Protein AF-A0A428TKP3-F1 (afdb_monomer_lite)

InterPro domains:
  IPR036236 Zinc finger C2H2 superfamily [SSF57667] (118-142)

Organism: NCBI:txid2604345

pLDDT: mean 74.5, std 14.57, range [43.28, 92.88]

Secondary structure (DSSP, 8-state):
-------EEEEE-TTS-EEEEESSPPPPPTTT---HHHHS--------------------------GGG--HHHHHHHHHHHHHHHHHHHHHHHHHHHHHTS-GGGHHHHH-PPPGGG--TTB-TTT--B-SSHHHHHHHHTTTS-STT--HHHHHHHHHHHHHHHHTT----------

Radius of gyration: 33.85 Å; chains: 1; bounding box: 66×61×124 Å

Foldseek 3Di:
DDPPPADWDWDQDPVRDIDTDGPDDDDPDPVRDDPPVVVVPPDPDDDDDDDDDDDPPPPPCVDPDPPVPDDVVRVVVVVVVVVLVVVLVVQVVLVLVLVVLADCLVVVQSPDDDDSVPDDGQARSQPRDHDPDVVLSSVQCPVDDDDPRHDPRSVVSVVVVVVVVVVVVCDPDDDDDDD

Sequence (179 aa):
MVSSELPYITITTPDGQQEPVVIFGMPAAEDELAPLWQLLEEDEPVSAPSLAPEHAAQVDSSSSFDIDNATMDKIWARIDSQHEAMVTEARQAKEDSAYSALSDTVSDFKTLRVASQGFVPFRCRMCGKEYPQLAQLCRHLGNKGKQANHCRVYFDLLKERENVDSEQIVEPAQKKQKI

Structure (mmCIF, N/CA/C/O backbone):
data_AF-A0A428TKP3-F1
#
_entry.id   AF-A0A428TKP3-F1
#
loop_
_atom_site.group_PDB
_atom_site.id
_atom_site.type_symbol
_atom_site.label_atom_id
_atom_site.label_alt_id
_atom_site.label_comp_id
_atom_site.label_asym_id
_atom_site.label_entity_id
_atom_site.label_seq_id
_atom_site.pdbx_PDB_ins_code
_atom_site.Cartn_x
_atom_site.Cartn_y
_atom_site.Cartn_z
_atom_site.occupancy
_atom_site.B_iso_or_equiv
_atom_site.auth_seq_id
_atom_site.auth_comp_id
_atom_site.auth_asym_id
_atom_site.auth_atom_id
_atom_site.pdbx_PDB_model_num
ATOM 1 N N . MET A 1 1 ? 13.078 7.140 -55.821 1.00 43.28 1 MET A N 1
ATOM 2 C CA . MET A 1 1 ? 13.649 8.324 -55.152 1.00 43.28 1 MET A CA 1
ATOM 3 C C . MET A 1 1 ? 12.490 9.010 -54.457 1.00 43.28 1 MET A C 1
ATOM 5 O O . MET A 1 1 ? 11.633 9.548 -55.142 1.00 43.28 1 MET A O 1
ATOM 9 N N . VAL A 1 2 ? 12.358 8.821 -53.144 1.00 47.56 2 VAL A N 1
ATOM 10 C CA . VAL A 1 2 ? 11.264 9.405 -52.356 1.00 47.56 2 VAL A CA 1
ATOM 11 C C . VAL A 1 2 ? 11.762 10.769 -51.895 1.00 47.56 2 VAL A C 1
ATOM 13 O O . VAL A 1 2 ? 12.716 10.834 -51.128 1.00 47.56 2 VAL A O 1
ATOM 16 N N . SER A 1 3 ? 11.198 11.845 -52.438 1.00 51.28 3 SER A N 1
ATOM 17 C CA . SER A 1 3 ?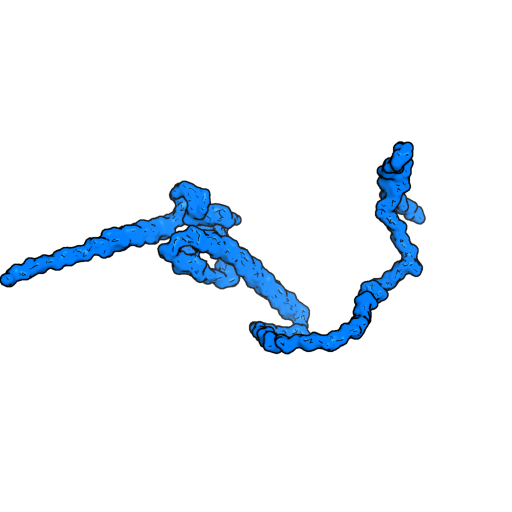 11.497 13.203 -51.985 1.00 51.28 3 SER A CA 1
ATOM 18 C C . SER A 1 3 ? 10.855 13.397 -50.614 1.00 51.28 3 SER A C 1
ATOM 20 O O . SER A 1 3 ? 9.637 13.507 -50.511 1.00 51.28 3 SER A O 1
ATOM 22 N N . SER A 1 4 ? 11.661 13.365 -49.558 1.00 61.09 4 SER A N 1
ATOM 23 C CA . SER A 1 4 ? 11.211 13.628 -48.192 1.00 61.09 4 SER A CA 1
ATOM 24 C C . SER A 1 4 ? 11.024 15.135 -48.016 1.00 61.09 4 SER A C 1
ATOM 26 O O . SER A 1 4 ? 11.994 15.856 -47.796 1.00 61.09 4 SER A O 1
ATOM 28 N N . GLU A 1 5 ? 9.797 15.632 -48.154 1.00 71.31 5 GLU A N 1
ATOM 29 C CA . GLU A 1 5 ? 9.481 17.026 -47.828 1.00 71.31 5 GLU A CA 1
ATOM 30 C C . GLU A 1 5 ? 9.606 17.217 -46.308 1.00 71.31 5 GLU A C 1
ATOM 32 O O . GLU A 1 5 ? 8.812 16.687 -45.529 1.00 71.31 5 GLU A O 1
ATOM 37 N N . LEU A 1 6 ? 10.662 17.912 -45.875 1.00 73.44 6 LEU A N 1
ATOM 38 C CA . LEU A 1 6 ? 10.912 18.185 -44.461 1.00 73.44 6 LEU A CA 1
ATOM 39 C C . LEU A 1 6 ? 9.872 19.182 -43.927 1.00 73.44 6 LEU A C 1
ATOM 41 O O . LEU A 1 6 ? 9.584 20.182 -44.591 1.00 73.44 6 LEU A O 1
ATOM 45 N N . PRO A 1 7 ? 9.327 18.960 -42.719 1.00 78.62 7 PRO A N 1
ATOM 46 C CA . PRO A 1 7 ? 8.394 19.900 -42.125 1.00 78.62 7 PRO A CA 1
ATOM 47 C C . PRO A 1 7 ? 9.116 21.211 -41.785 1.00 78.62 7 PRO A C 1
ATOM 49 O O . PRO A 1 7 ? 10.144 21.221 -41.101 1.00 78.62 7 PRO A O 1
ATOM 52 N N . TYR A 1 8 ? 8.552 22.323 -42.249 1.00 83.81 8 TYR A N 1
ATOM 53 C CA . TYR A 1 8 ? 9.005 23.674 -41.936 1.00 83.81 8 TYR A CA 1
ATOM 54 C C . TYR A 1 8 ? 7.938 24.417 -41.130 1.00 83.81 8 TYR A C 1
ATOM 56 O O . TYR A 1 8 ? 6.751 24.090 -41.182 1.00 83.81 8 TYR A O 1
ATOM 64 N N . ILE A 1 9 ? 8.365 25.437 -40.393 1.00 88.69 9 ILE A N 1
ATOM 65 C CA . ILE A 1 9 ? 7.476 26.447 -39.814 1.00 88.69 9 ILE A CA 1
ATOM 66 C C . ILE A 1 9 ? 7.797 27.802 -40.411 1.00 88.69 9 ILE A C 1
ATOM 68 O O . ILE A 1 9 ? 8.907 28.036 -40.870 1.00 88.69 9 ILE A O 1
ATOM 72 N N . THR A 1 10 ? 6.838 28.712 -40.381 1.00 90.06 10 THR A N 1
ATOM 73 C CA . THR A 1 10 ? 7.052 30.083 -40.836 1.00 90.06 10 THR A CA 1
ATOM 74 C C . THR A 1 10 ? 7.250 30.982 -39.628 1.00 90.06 10 THR A C 1
ATOM 76 O O . THR A 1 10 ? 6.425 30.970 -38.713 1.00 90.06 10 THR A O 1
ATOM 79 N N . ILE A 1 11 ? 8.325 31.765 -39.622 1.00 91.44 11 ILE A N 1
ATOM 80 C CA . ILE A 1 11 ? 8.577 32.780 -38.598 1.00 91.44 11 ILE A CA 1
ATOM 81 C C . ILE A 1 11 ? 8.402 34.174 -39.198 1.00 91.44 11 ILE A C 1
ATOM 83 O O . ILE A 1 11 ? 8.667 34.390 -40.379 1.00 91.44 11 ILE A O 1
ATOM 87 N N . THR A 1 12 ? 7.940 35.124 -38.388 1.00 92.88 12 THR A N 1
ATOM 88 C CA . THR A 1 12 ? 7.821 36.526 -38.804 1.00 92.88 12 THR A CA 1
ATOM 89 C C . THR A 1 12 ? 9.074 37.280 -38.375 1.00 92.88 12 THR A C 1
ATOM 91 O O . THR A 1 12 ? 9.387 37.333 -37.185 1.00 92.88 12 THR A O 1
ATOM 94 N N . THR A 1 13 ? 9.786 37.859 -39.337 1.00 89.19 13 THR A N 1
ATOM 95 C CA . THR A 1 13 ? 10.952 38.714 -39.103 1.00 89.19 13 THR A CA 1
ATOM 96 C C . THR A 1 13 ? 10.526 40.054 -38.486 1.00 89.19 13 THR A C 1
ATOM 98 O O . THR A 1 13 ? 9.356 40.440 -38.581 1.00 89.19 13 THR A O 1
ATOM 101 N N . PRO A 1 14 ? 11.439 40.799 -37.838 1.00 89.19 14 PRO A N 1
ATOM 102 C CA . PRO A 1 14 ? 11.132 42.119 -37.274 1.00 89.19 14 PRO A CA 1
ATOM 103 C C . PRO A 1 14 ? 10.629 43.142 -38.308 1.00 89.19 14 PRO A C 1
ATOM 105 O O . PRO A 1 14 ? 9.925 44.076 -37.933 1.00 89.19 14 PRO A O 1
ATOM 108 N N . ASP A 1 15 ? 10.913 42.936 -39.597 1.00 91.44 15 ASP A N 1
ATOM 109 C CA . ASP A 1 15 ? 10.389 43.741 -40.709 1.00 91.44 15 ASP A CA 1
ATOM 110 C C . ASP A 1 15 ? 8.960 43.339 -41.135 1.00 91.44 15 ASP A C 1
ATOM 112 O O . ASP A 1 15 ? 8.401 43.884 -42.087 1.00 91.44 15 ASP A O 1
ATOM 116 N N . GLY A 1 16 ? 8.348 42.374 -40.438 1.00 88.81 16 GLY A N 1
ATOM 117 C CA . GLY A 1 16 ? 6.996 41.880 -40.698 1.00 88.81 16 GLY A CA 1
ATOM 118 C C . GLY A 1 16 ? 6.895 40.890 -41.862 1.00 88.81 16 GLY A C 1
ATOM 119 O O . GLY A 1 16 ? 5.782 40.519 -42.240 1.00 88.81 16 GLY A O 1
ATOM 120 N N . GLN A 1 17 ? 8.020 40.452 -42.434 1.00 92.19 17 GLN A N 1
ATOM 121 C CA . GLN A 1 17 ? 8.038 39.447 -43.497 1.00 92.19 17 GLN A CA 1
ATOM 122 C C . GLN A 1 17 ? 8.002 38.032 -42.919 1.00 92.19 17 GLN A C 1
ATOM 124 O O . GLN A 1 17 ? 8.530 37.767 -41.844 1.00 92.19 17 GLN A O 1
ATOM 129 N N . GLN A 1 18 ? 7.348 37.117 -43.628 1.00 89.31 18 GLN A N 1
ATOM 130 C CA . GLN A 1 18 ? 7.245 35.718 -43.227 1.00 89.31 18 GLN A CA 1
ATOM 131 C C . GLN A 1 18 ? 8.294 34.880 -43.960 1.00 89.31 18 GLN A C 1
ATOM 133 O O . GLN A 1 18 ? 8.278 34.825 -45.188 1.00 89.31 18 GLN A O 1
ATOM 138 N N . GLU A 1 19 ? 9.163 34.203 -43.210 1.00 90.25 19 GLU A N 1
ATOM 139 C CA . GLU A 1 19 ? 10.225 33.349 -43.747 1.00 90.25 19 GLU A CA 1
ATOM 140 C C . GLU A 1 19 ? 10.073 31.897 -43.257 1.00 90.25 19 GLU A C 1
ATOM 142 O O . GLU A 1 19 ? 9.854 31.669 -42.061 1.00 90.25 19 GLU A O 1
ATOM 147 N N . PRO A 1 20 ? 10.153 30.893 -44.153 1.00 86.38 20 PRO A N 1
ATOM 148 C CA . PRO A 1 20 ? 10.107 29.487 -43.772 1.00 86.38 20 PRO A CA 1
ATOM 149 C C . PRO A 1 20 ? 11.444 29.033 -43.169 1.00 86.38 20 PRO A C 1
ATOM 151 O O . PRO A 1 20 ? 12.507 29.232 -43.750 1.00 86.38 20 PRO A O 1
ATOM 154 N N . VAL A 1 21 ? 11.378 28.364 -42.021 1.00 85.19 21 VAL A N 1
ATOM 155 C CA . VAL A 1 21 ? 12.511 27.786 -41.296 1.00 85.19 21 VAL A CA 1
ATOM 156 C C . VAL A 1 21 ? 12.260 26.299 -41.078 1.00 85.19 21 VAL A C 1
ATOM 158 O O . VAL A 1 21 ? 11.222 25.885 -40.557 1.00 85.19 21 VAL A O 1
ATOM 161 N N . VAL A 1 22 ? 13.227 25.480 -41.481 1.00 80.94 22 VAL A N 1
ATOM 162 C CA . VAL A 1 22 ? 13.196 24.029 -41.278 1.00 80.94 22 VAL A CA 1
ATOM 163 C C . VAL A 1 22 ? 13.622 23.733 -39.838 1.00 80.94 22 VAL A C 1
ATOM 165 O O . VAL A 1 22 ? 14.690 24.161 -39.413 1.00 80.94 22 VAL A O 1
ATOM 168 N N . ILE A 1 23 ? 12.782 23.029 -39.071 1.00 75.31 23 ILE A N 1
ATOM 169 C CA . ILE A 1 23 ? 13.0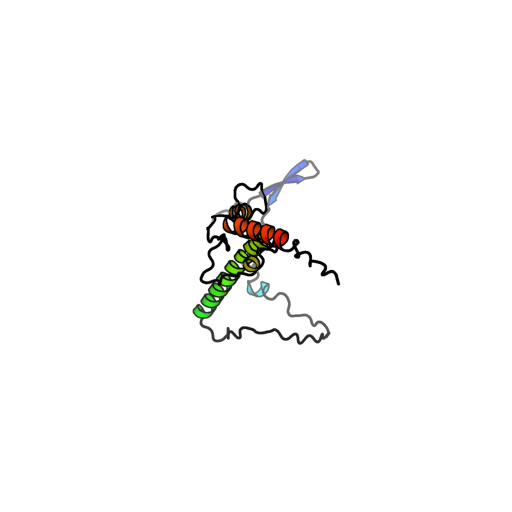41 22.761 -37.638 1.00 75.31 23 ILE A CA 1
ATOM 170 C C . ILE A 1 23 ? 14.039 21.617 -37.456 1.00 75.31 23 ILE A C 1
ATOM 172 O O . ILE A 1 23 ? 14.812 21.596 -36.501 1.00 75.31 23 ILE A O 1
ATOM 176 N N . PHE A 1 24 ? 14.012 20.653 -38.371 1.00 71.12 24 PHE A N 1
ATOM 177 C CA . PHE A 1 24 ? 14.886 19.494 -38.329 1.00 71.12 24 PHE A CA 1
ATOM 178 C C . PHE A 1 24 ? 16.010 19.707 -39.334 1.00 71.12 24 PHE A C 1
ATOM 180 O O . PHE A 1 24 ? 15.754 19.814 -40.534 1.00 71.12 24 PHE A O 1
ATOM 187 N N . GLY A 1 25 ? 17.250 19.782 -38.843 1.00 67.12 25 GLY A N 1
ATOM 188 C CA . GLY A 1 25 ? 18.418 19.707 -39.716 1.00 67.12 25 GLY A CA 1
ATOM 189 C C . GLY A 1 25 ? 18.302 18.472 -40.608 1.00 67.12 25 GLY A C 1
ATOM 190 O O . GLY A 1 25 ? 17.748 17.453 -40.184 1.00 67.12 25 GLY A O 1
ATOM 191 N N . MET A 1 26 ? 18.768 18.573 -41.855 1.00 66.94 26 MET A N 1
ATOM 192 C CA . MET A 1 26 ? 18.849 17.398 -42.719 1.00 66.94 26 MET A CA 1
ATOM 193 C C . MET A 1 26 ? 19.549 16.264 -41.957 1.00 66.94 26 MET A C 1
ATOM 195 O O . MET A 1 26 ? 20.502 16.549 -41.225 1.00 66.94 26 MET A O 1
ATOM 199 N N . PRO A 1 27 ? 19.100 15.001 -42.096 1.00 67.00 27 PRO A N 1
ATOM 200 C CA . PRO A 1 27 ? 19.906 13.894 -41.611 1.00 67.00 27 PRO A CA 1
ATOM 201 C C . PRO A 1 27 ? 21.290 14.047 -42.244 1.00 67.00 27 PRO A C 1
ATOM 203 O O . PRO A 1 27 ? 21.381 14.226 -43.463 1.00 67.00 27 PRO A O 1
ATOM 206 N N . ALA A 1 28 ? 22.326 14.072 -41.404 1.00 68.44 28 ALA A N 1
ATOM 207 C CA . ALA A 1 28 ? 23.704 14.150 -41.864 1.00 68.44 28 ALA A CA 1
ATOM 208 C C . ALA A 1 28 ? 23.924 13.058 -42.916 1.00 68.44 28 ALA A C 1
ATOM 210 O O . ALA A 1 28 ? 23.349 11.965 -42.806 1.00 68.44 28 ALA A O 1
ATOM 211 N N . ALA A 1 29 ? 24.684 13.371 -43.964 1.00 74.81 29 ALA A N 1
ATOM 212 C CA . ALA A 1 29 ? 24.983 12.370 -44.978 1.00 74.81 29 ALA A CA 1
ATOM 213 C C . ALA A 1 29 ? 25.684 11.166 -44.315 1.00 74.81 29 ALA A C 1
ATOM 215 O O . ALA A 1 29 ? 26.297 11.311 -43.258 1.00 74.81 29 ALA A O 1
ATOM 216 N N . GLU A 1 30 ? 25.564 9.956 -44.871 1.00 69.56 30 GLU A N 1
ATOM 217 C CA . GLU A 1 30 ? 26.111 8.750 -44.217 1.00 69.56 30 GLU A CA 1
ATOM 218 C C . GLU A 1 30 ? 27.628 8.842 -43.966 1.00 69.56 30 GLU A C 1
ATOM 220 O O . GLU A 1 30 ? 28.135 8.226 -43.033 1.00 69.56 30 GLU A O 1
ATOM 225 N N . ASP A 1 31 ? 28.341 9.643 -44.759 1.00 76.75 31 ASP A N 1
ATOM 226 C CA . ASP A 1 31 ? 29.761 9.973 -44.619 1.00 76.75 31 ASP A CA 1
ATOM 227 C C . ASP A 1 31 ? 30.068 11.044 -43.554 1.00 76.75 31 ASP A C 1
ATOM 229 O O . ASP A 1 31 ? 31.217 11.186 -43.140 1.00 76.75 31 ASP A O 1
ATOM 233 N N . GLU A 1 32 ? 29.051 11.757 -43.072 1.00 75.38 32 GLU A N 1
ATOM 234 C CA . GLU A 1 32 ? 29.123 12.727 -41.972 1.00 75.38 32 GLU A CA 1
ATOM 235 C C . GLU A 1 32 ? 28.673 12.128 -40.627 1.00 75.38 32 GLU A C 1
ATOM 237 O O . GLU A 1 32 ? 28.837 12.753 -39.575 1.00 75.38 32 GLU A O 1
ATOM 242 N N . LEU A 1 33 ? 28.104 10.916 -40.631 1.00 77.94 33 LEU A N 1
ATOM 243 C CA . LEU A 1 33 ? 27.713 10.220 -39.411 1.00 77.94 33 LEU A CA 1
ATOM 244 C C . LEU A 1 33 ? 28.958 9.721 -38.676 1.00 77.94 33 LEU A C 1
ATOM 246 O O . LEU A 1 33 ? 29.625 8.777 -39.104 1.00 77.94 33 LEU A O 1
ATOM 250 N N . ALA A 1 34 ? 29.242 10.318 -37.518 1.00 78.00 34 ALA A N 1
ATOM 251 C CA . ALA A 1 34 ? 30.201 9.742 -36.590 1.00 78.00 34 ALA A CA 1
ATOM 252 C C . ALA A 1 34 ? 29.706 8.344 -36.171 1.00 78.00 34 ALA A C 1
ATOM 254 O O . ALA A 1 34 ? 28.537 8.182 -35.795 1.00 78.00 34 ALA A O 1
ATOM 255 N N . PRO A 1 35 ? 30.556 7.310 -36.235 1.00 74.88 35 PRO A N 1
ATOM 256 C CA . PRO A 1 35 ? 30.163 5.991 -35.791 1.00 74.88 35 PRO A CA 1
ATOM 257 C C . PRO A 1 35 ? 29.904 6.000 -34.279 1.00 74.88 35 PRO A C 1
ATOM 259 O O . PRO A 1 35 ? 30.584 6.681 -33.517 1.00 74.88 35 PRO A O 1
ATOM 262 N N . LEU A 1 36 ? 28.924 5.205 -33.840 1.00 71.19 36 LEU A N 1
ATOM 263 C CA . LEU A 1 36 ? 28.443 5.159 -32.450 1.00 71.19 36 LEU A CA 1
ATOM 264 C C . LEU A 1 36 ? 29.558 4.996 -31.406 1.00 71.19 36 LEU A C 1
ATOM 266 O O . LEU A 1 36 ? 29.457 5.553 -30.320 1.00 71.19 36 LEU A O 1
ATOM 270 N N . TRP A 1 37 ? 30.619 4.256 -31.737 1.00 73.19 37 TRP A N 1
ATOM 271 C CA . TRP A 1 37 ? 31.760 4.051 -30.844 1.00 73.19 37 TRP A CA 1
ATOM 272 C C . TRP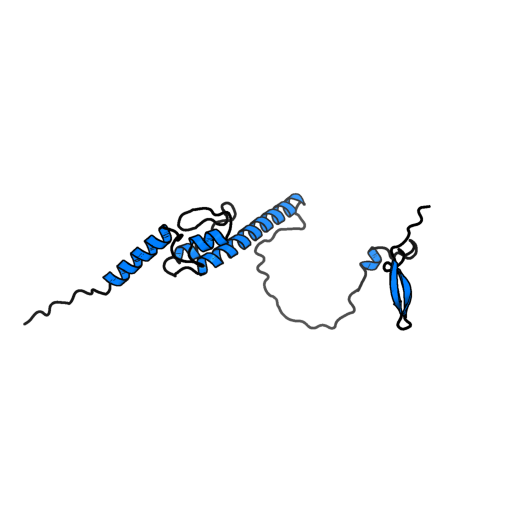 A 1 37 ? 32.562 5.335 -30.596 1.00 73.19 37 TRP A C 1
ATOM 274 O O . TRP A 1 37 ? 33.051 5.524 -29.493 1.00 73.19 37 TRP A O 1
ATOM 284 N N . GLN A 1 38 ? 32.612 6.258 -31.555 1.00 74.00 38 GLN A N 1
ATOM 285 C CA . GLN A 1 38 ? 33.317 7.534 -31.415 1.00 74.00 38 GLN A CA 1
ATOM 286 C C . GLN A 1 38 ? 32.543 8.538 -30.538 1.00 74.00 38 GLN A C 1
ATOM 288 O O . GLN A 1 38 ? 33.136 9.427 -29.941 1.00 74.00 38 GLN A O 1
ATOM 293 N N . LEU A 1 39 ? 31.223 8.359 -30.415 1.00 67.81 39 LEU A N 1
ATOM 294 C CA . LEU A 1 39 ? 30.348 9.068 -29.467 1.00 67.81 39 LEU A CA 1
ATOM 295 C C . LEU A 1 39 ? 30.449 8.511 -28.034 1.00 67.81 39 LEU A C 1
ATOM 297 O O . LEU A 1 39 ? 30.027 9.157 -27.085 1.00 67.81 39 LEU A O 1
ATOM 301 N N . LEU A 1 40 ? 30.974 7.294 -27.880 1.00 69.25 40 LEU A N 1
ATOM 302 C CA . LEU A 1 40 ? 31.182 6.627 -26.591 1.00 69.25 40 LEU A CA 1
ATOM 303 C C . LEU A 1 40 ? 32.604 6.843 -26.045 1.00 69.25 40 LEU A C 1
ATOM 305 O O . LEU A 1 40 ? 32.878 6.465 -24.909 1.00 69.25 40 LEU A O 1
ATOM 309 N N . GLU A 1 41 ? 33.487 7.448 -26.840 1.00 67.19 41 GLU A N 1
ATOM 310 C CA . GLU A 1 41 ? 34.872 7.789 -26.486 1.00 67.19 41 GLU A CA 1
ATOM 311 C C . GLU A 1 41 ? 35.011 9.230 -25.949 1.00 67.19 41 GLU A C 1
ATOM 313 O O . GLU A 1 41 ? 36.109 9.787 -25.931 1.00 67.19 41 GLU A O 1
ATOM 318 N N . GLU A 1 42 ? 33.918 9.853 -25.492 1.00 58.06 42 GLU A N 1
ATOM 319 C CA . GLU A 1 42 ? 33.994 11.138 -24.789 1.00 58.06 42 GLU A CA 1
ATOM 320 C C . GLU A 1 42 ? 34.639 10.954 -23.397 1.00 58.06 42 GLU A C 1
ATOM 322 O O . GLU A 1 42 ? 34.054 10.381 -22.478 1.00 58.06 42 GLU A O 1
ATOM 327 N N . ASP A 1 43 ? 35.868 11.476 -23.304 1.00 52.03 43 ASP A N 1
ATOM 328 C CA . ASP A 1 43 ? 36.761 11.651 -22.150 1.00 52.03 43 ASP A CA 1
ATOM 329 C C . ASP A 1 43 ? 37.475 10.401 -21.590 1.00 52.03 43 ASP A C 1
ATOM 331 O O . ASP A 1 43 ? 37.127 9.821 -20.559 1.00 52.03 43 ASP A O 1
ATOM 335 N N . GLU A 1 44 ? 38.632 10.101 -22.194 1.00 60.03 44 GLU A N 1
ATOM 336 C CA . GLU A 1 44 ? 39.807 9.674 -21.423 1.00 60.03 44 GLU A CA 1
ATOM 337 C C . GLU A 1 44 ? 40.019 10.656 -20.249 1.00 60.03 44 GLU A C 1
ATOM 339 O O . GLU A 1 44 ? 40.092 11.869 -20.471 1.00 60.03 44 GLU A O 1
ATOM 344 N N . PRO A 1 45 ? 40.141 10.189 -18.995 1.00 48.53 45 PRO A N 1
ATOM 345 C CA . PRO A 1 45 ? 40.217 11.073 -17.843 1.00 48.53 45 PRO A CA 1
ATOM 346 C C . PRO A 1 45 ? 41.506 11.901 -17.888 1.00 48.53 45 PRO A C 1
ATOM 348 O O . PRO A 1 45 ? 42.602 11.407 -17.606 1.00 48.53 45 PRO A O 1
ATOM 351 N N . VAL A 1 46 ? 41.377 13.199 -18.177 1.00 52.75 46 VAL A N 1
ATOM 352 C CA . VAL A 1 46 ? 42.443 14.162 -17.905 1.00 52.75 46 VAL A CA 1
ATOM 353 C C . VAL A 1 46 ? 42.741 14.105 -16.409 1.00 52.75 46 VAL A C 1
ATOM 355 O O . VAL A 1 46 ? 41.901 14.407 -15.564 1.00 52.75 46 VAL A O 1
ATOM 358 N N . SER A 1 47 ? 43.964 13.673 -16.113 1.00 54.28 47 SER A N 1
ATOM 359 C CA . SER A 1 47 ? 44.594 13.599 -14.796 1.00 54.28 47 SER A CA 1
ATOM 360 C C . SER A 1 47 ? 44.151 14.723 -13.848 1.00 54.28 47 SER A C 1
ATOM 362 O O . SER A 1 47 ? 44.631 15.853 -13.939 1.00 54.28 47 SER A O 1
ATOM 364 N N . ALA A 1 48 ? 43.281 14.396 -12.891 1.00 47.28 48 ALA A N 1
ATOM 365 C CA . ALA A 1 48 ? 43.039 15.228 -11.718 1.00 47.28 48 ALA A CA 1
ATOM 366 C C . ALA A 1 48 ? 44.093 14.904 -10.638 1.00 47.28 48 ALA A C 1
ATOM 368 O O . ALA A 1 48 ? 44.372 13.727 -10.388 1.00 47.28 48 ALA A O 1
ATOM 369 N N . PRO A 1 49 ? 44.707 15.910 -9.989 1.00 47.19 49 PRO A N 1
ATOM 370 C CA . PRO A 1 49 ? 45.682 15.673 -8.937 1.00 47.19 49 PRO A CA 1
ATOM 371 C C . PRO A 1 49 ? 45.015 15.082 -7.690 1.00 47.19 49 PRO A C 1
ATOM 373 O O . PRO A 1 49 ? 43.975 15.547 -7.229 1.00 47.19 49 PRO A O 1
ATOM 376 N N . SER A 1 50 ? 45.689 14.061 -7.160 1.00 51.16 50 SER A N 1
ATOM 377 C CA . SER A 1 50 ? 45.458 13.366 -5.895 1.00 51.16 50 SER A CA 1
ATOM 378 C C . SER A 1 50 ? 44.894 14.260 -4.788 1.00 51.16 50 SER A C 1
ATOM 380 O O . SER A 1 50 ? 45.592 15.119 -4.247 1.00 51.16 50 SER A O 1
ATOM 382 N N . LEU A 1 51 ? 43.652 13.984 -4.398 1.00 46.50 51 LEU A N 1
ATOM 383 C CA . LEU A 1 51 ? 43.150 14.259 -3.060 1.00 46.50 51 LEU A CA 1
ATOM 384 C C . LEU A 1 51 ? 42.428 13.005 -2.580 1.00 46.50 51 LEU A C 1
ATOM 386 O O . LEU A 1 51 ? 41.337 12.672 -3.038 1.00 46.50 51 LEU A O 1
ATOM 390 N N . ALA A 1 52 ? 43.083 12.300 -1.661 1.00 50.12 52 ALA A N 1
ATOM 391 C CA . ALA A 1 52 ? 42.439 11.306 -0.824 1.00 50.12 52 ALA A CA 1
ATOM 392 C C . ALA A 1 52 ? 41.239 11.939 -0.102 1.00 50.12 52 ALA A C 1
ATOM 394 O O . ALA A 1 52 ? 41.317 13.083 0.356 1.00 50.12 52 ALA A O 1
ATOM 395 N N . PRO A 1 53 ? 40.169 11.162 0.081 1.00 45.72 53 PRO A N 1
ATOM 396 C CA . PRO A 1 53 ? 39.662 11.047 1.432 1.00 45.72 53 PRO A CA 1
ATOM 397 C C . PRO A 1 53 ? 39.454 9.588 1.822 1.00 45.72 53 PRO A C 1
ATOM 399 O O . PRO A 1 53 ? 38.826 8.782 1.136 1.00 45.72 53 PRO A O 1
ATOM 402 N N . GLU A 1 54 ? 40.006 9.293 2.986 1.00 51.56 54 GLU A N 1
ATOM 403 C CA . GLU A 1 54 ? 39.757 8.134 3.816 1.00 51.56 54 GLU A CA 1
ATOM 404 C C . GLU A 1 54 ? 38.256 8.002 4.105 1.00 51.56 54 GLU A C 1
ATOM 406 O O . GLU A 1 54 ? 37.745 8.562 5.065 1.00 51.56 54 GLU A O 1
ATOM 411 N N . HIS A 1 55 ? 37.533 7.229 3.303 1.00 47.75 55 HIS A N 1
ATOM 412 C CA . HIS A 1 55 ? 36.260 6.661 3.731 1.00 47.75 55 HIS A CA 1
ATOM 413 C C . HIS A 1 55 ? 36.208 5.199 3.313 1.00 47.75 55 HIS A C 1
ATOM 415 O O . HIS A 1 55 ? 35.497 4.800 2.395 1.00 47.75 55 HIS A O 1
ATOM 421 N N . ALA A 1 56 ? 36.941 4.381 4.072 1.00 45.31 56 ALA A N 1
ATOM 422 C CA . ALA A 1 56 ? 36.554 3.003 4.336 1.00 45.31 56 ALA A CA 1
ATOM 423 C C . ALA A 1 56 ? 35.221 3.011 5.109 1.00 45.31 56 ALA A C 1
ATOM 425 O O . ALA A 1 56 ? 35.157 2.715 6.299 1.00 45.31 56 ALA A O 1
ATOM 426 N N . ALA A 1 57 ? 34.147 3.416 4.434 1.00 43.28 57 ALA A N 1
ATOM 427 C CA . ALA A 1 57 ? 32.805 3.071 4.837 1.00 43.28 57 ALA A CA 1
ATOM 428 C C . ALA A 1 57 ? 32.613 1.628 4.384 1.00 43.28 57 ALA A C 1
ATOM 430 O O . ALA A 1 57 ? 32.537 1.335 3.192 1.00 43.28 57 ALA A O 1
ATOM 431 N N . GLN A 1 58 ? 32.627 0.728 5.362 1.00 48.38 58 GLN A N 1
ATOM 432 C CA . GLN A 1 58 ? 32.139 -0.630 5.217 1.00 48.38 58 GLN A CA 1
ATOM 433 C C . GLN A 1 58 ? 30.769 -0.560 4.542 1.00 48.38 58 GLN A C 1
ATOM 435 O O . GLN A 1 58 ? 29.781 -0.135 5.137 1.00 48.38 58 GLN A O 1
ATOM 440 N N . VAL A 1 59 ? 30.735 -0.918 3.262 1.00 46.25 59 VAL A N 1
ATOM 441 C CA . VAL A 1 59 ? 29.491 -1.212 2.571 1.00 46.25 59 VAL A CA 1
ATOM 442 C C . VAL A 1 59 ? 29.054 -2.543 3.157 1.00 46.25 59 VAL A C 1
ATOM 444 O O . VAL A 1 59 ? 29.632 -3.581 2.824 1.00 46.25 59 VAL A O 1
ATOM 447 N N . ASP A 1 60 ? 28.105 -2.496 4.094 1.00 45.03 60 ASP A N 1
ATOM 448 C CA . ASP A 1 60 ? 27.406 -3.661 4.630 1.00 45.03 60 ASP A CA 1
ATOM 449 C C . ASP A 1 60 ? 26.787 -4.439 3.462 1.00 45.03 60 ASP A C 1
ATOM 451 O O . ASP A 1 60 ? 25.664 -4.208 3.007 1.00 45.03 60 ASP A O 1
ATOM 455 N N . SER A 1 61 ? 27.596 -5.351 2.931 1.00 49.66 61 SER A N 1
ATOM 456 C CA . SER A 1 61 ? 27.329 -6.202 1.782 1.00 49.66 61 SER A CA 1
ATOM 457 C C . SER A 1 61 ? 26.418 -7.334 2.236 1.00 49.66 61 SER A C 1
ATOM 459 O O . SER A 1 61 ? 26.825 -8.483 2.373 1.00 49.66 61 SER A O 1
ATOM 461 N N . SER A 1 62 ? 25.162 -7.001 2.515 1.00 55.19 62 SER A N 1
ATOM 462 C CA . SER A 1 62 ? 24.160 -7.956 2.999 1.00 55.19 62 SER A CA 1
ATOM 463 C C . SER A 1 62 ? 23.615 -8.901 1.916 1.00 55.19 62 SER A C 1
ATOM 465 O O . SER A 1 62 ? 22.753 -9.727 2.203 1.00 55.19 62 SER A O 1
ATOM 467 N N . SER A 1 63 ? 24.155 -8.896 0.692 1.00 57.50 63 SER A N 1
ATOM 468 C CA . SER A 1 63 ? 24.045 -10.076 -0.172 1.00 57.50 63 SER A CA 1
ATOM 469 C C . SER A 1 63 ? 25.195 -10.157 -1.170 1.00 57.50 63 SER A C 1
ATOM 471 O O . SER A 1 63 ? 25.159 -9.522 -2.223 1.00 57.50 63 SER A O 1
ATOM 473 N N . SER A 1 64 ? 26.198 -10.970 -0.855 1.00 66.00 64 SER A N 1
ATOM 474 C CA . SER A 1 64 ? 27.187 -11.452 -1.821 1.00 66.00 64 SER A CA 1
ATOM 475 C C . SER A 1 64 ? 26.463 -12.314 -2.861 1.00 66.00 64 SER A C 1
ATOM 477 O O . SER A 1 64 ? 26.277 -13.511 -2.665 1.00 66.00 64 SER A O 1
ATOM 479 N N . PHE A 1 65 ? 25.935 -11.695 -3.915 1.00 77.88 65 PHE A N 1
ATOM 480 C CA . PHE A 1 65 ? 25.445 -12.405 -5.090 1.00 77.88 65 PHE A CA 1
ATOM 481 C C . PHE A 1 65 ? 26.539 -12.308 -6.149 1.00 77.88 65 PHE A C 1
ATOM 483 O O . PHE A 1 65 ? 26.835 -11.209 -6.610 1.00 77.88 65 PHE A O 1
ATOM 490 N N . ASP A 1 66 ? 27.155 -13.438 -6.498 1.00 84.62 66 ASP A N 1
ATOM 491 C CA . ASP A 1 66 ? 28.226 -13.498 -7.497 1.00 84.62 66 ASP A CA 1
ATOM 492 C C . ASP A 1 66 ? 27.643 -13.293 -8.899 1.00 84.62 66 ASP A C 1
ATOM 494 O O . ASP A 1 66 ? 27.272 -14.247 -9.588 1.00 84.62 66 ASP A O 1
ATOM 498 N N . ILE A 1 67 ? 27.528 -12.025 -9.299 1.00 82.12 67 ILE A N 1
ATOM 499 C CA . ILE A 1 67 ? 26.978 -11.610 -10.596 1.00 82.12 67 ILE A CA 1
ATOM 500 C C . ILE A 1 67 ? 27.760 -12.273 -11.739 1.00 82.12 67 ILE A C 1
ATOM 502 O O . ILE A 1 67 ? 27.155 -12.773 -12.684 1.00 82.12 67 ILE A O 1
ATOM 506 N N . ASP A 1 68 ? 29.083 -12.372 -11.602 1.00 84.19 68 ASP A N 1
ATOM 507 C CA . ASP A 1 68 ? 29.988 -12.875 -12.643 1.00 84.19 68 ASP A CA 1
ATOM 508 C C . ASP A 1 68 ? 29.845 -14.380 -12.924 1.00 84.19 68 ASP A C 1
ATOM 510 O O . ASP A 1 68 ? 30.255 -14.862 -13.978 1.00 84.19 68 ASP A O 1
ATOM 514 N N . ASN A 1 69 ? 29.245 -15.137 -12.001 1.00 87.06 69 ASN A N 1
ATOM 515 C CA . ASN A 1 69 ? 29.031 -16.583 -12.131 1.00 87.06 69 ASN A CA 1
ATOM 516 C C . ASN A 1 69 ? 27.538 -16.951 -12.272 1.00 87.06 69 ASN A C 1
ATOM 518 O O . ASN A 1 69 ? 27.167 -18.129 -12.317 1.00 87.06 69 ASN A O 1
ATOM 522 N N . ALA A 1 70 ? 26.649 -15.956 -12.310 1.00 87.56 70 ALA A N 1
ATOM 523 C CA . ALA A 1 70 ? 25.217 -16.176 -12.393 1.00 87.56 70 ALA A CA 1
ATOM 524 C C . ALA A 1 70 ? 24.751 -16.324 -13.850 1.00 87.56 70 ALA A C 1
ATOM 526 O O . ALA A 1 70 ? 25.071 -15.534 -14.732 1.00 87.56 70 ALA A O 1
ATOM 527 N N . THR A 1 71 ? 23.925 -17.338 -14.104 1.00 92.44 71 THR A N 1
ATOM 528 C CA . THR A 1 71 ? 23.174 -17.463 -15.361 1.00 92.44 71 THR A CA 1
ATOM 529 C C . THR A 1 71 ? 22.174 -16.308 -15.479 1.00 92.44 71 THR A C 1
ATOM 531 O O . THR A 1 71 ? 21.617 -15.896 -14.460 1.00 92.44 71 THR A O 1
ATOM 534 N N . MET A 1 72 ? 21.883 -15.823 -16.693 1.00 89.81 72 MET A N 1
ATOM 535 C CA . MET A 1 72 ? 20.924 -14.719 -16.882 1.00 89.81 72 MET A CA 1
ATOM 536 C C . MET A 1 72 ? 19.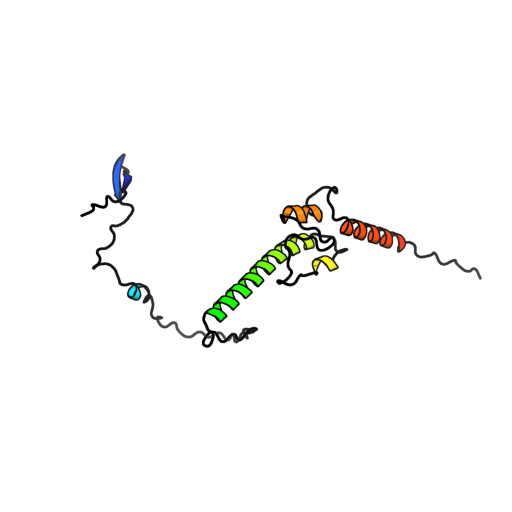566 -14.975 -16.227 1.00 89.81 72 MET A C 1
ATOM 538 O O . MET A 1 72 ? 19.034 -14.072 -15.592 1.00 89.81 72 MET A O 1
ATOM 542 N N . ASP A 1 73 ? 19.047 -16.205 -16.262 1.00 92.75 73 ASP A N 1
ATOM 543 C CA . ASP A 1 73 ? 17.803 -16.559 -15.564 1.00 92.75 73 ASP A CA 1
ATOM 544 C C . ASP A 1 73 ? 17.866 -16.301 -14.049 1.00 92.75 73 ASP A C 1
ATOM 546 O O . ASP A 1 73 ? 16.891 -15.860 -13.444 1.00 92.75 73 ASP A O 1
ATOM 550 N N . LYS A 1 74 ? 19.027 -16.528 -13.417 1.00 90.31 74 LYS A N 1
ATOM 551 C CA . LYS A 1 74 ? 19.226 -16.260 -11.982 1.00 90.31 74 LYS A CA 1
ATOM 552 C C . LYS A 1 74 ? 19.297 -14.765 -11.688 1.00 90.31 74 LYS A C 1
ATOM 554 O O . LYS A 1 74 ? 18.841 -14.340 -10.629 1.00 90.31 74 LYS A O 1
ATOM 559 N N . ILE A 1 75 ? 19.880 -13.990 -12.601 1.00 92.50 75 ILE A N 1
ATOM 560 C CA . ILE A 1 75 ? 19.958 -12.531 -12.487 1.00 92.50 75 ILE A CA 1
ATOM 561 C C . ILE A 1 75 ? 18.548 -11.939 -12.600 1.00 92.50 75 ILE A C 1
ATOM 563 O O . ILE A 1 75 ? 18.134 -11.196 -11.712 1.00 92.50 75 ILE A O 1
ATOM 567 N N . TRP A 1 76 ? 17.773 -12.341 -13.612 1.00 92.81 76 TRP A N 1
ATOM 568 C CA . TRP A 1 76 ? 16.392 -11.882 -13.793 1.00 92.81 76 TRP A CA 1
ATOM 569 C C . TRP A 1 76 ? 15.480 -12.276 -12.633 1.00 92.81 76 TRP A C 1
ATOM 571 O O . TRP A 1 76 ? 14.816 -11.410 -12.072 1.00 92.81 76 TRP A O 1
ATOM 581 N N . ALA A 1 77 ? 15.534 -13.529 -12.171 1.00 91.06 77 ALA A N 1
ATOM 582 C CA . ALA A 1 77 ? 14.751 -13.963 -11.013 1.00 91.06 77 ALA A CA 1
ATOM 583 C C . ALA A 1 77 ? 15.058 -13.146 -9.743 1.00 91.06 77 ALA A C 1
ATOM 585 O O . ALA A 1 77 ? 14.174 -12.908 -8.917 1.00 91.06 77 ALA A O 1
ATOM 586 N N . ARG A 1 78 ? 16.309 -12.693 -9.573 1.00 89.44 78 ARG A N 1
ATOM 587 C CA . ARG A 1 78 ? 16.687 -11.823 -8.456 1.00 89.44 78 ARG A CA 1
ATOM 588 C C . ARG A 1 78 ? 16.135 -10.411 -8.618 1.00 89.44 78 ARG A C 1
ATOM 590 O O . ARG A 1 78 ? 15.652 -9.863 -7.632 1.00 89.44 78 ARG A O 1
ATOM 597 N N . ILE A 1 79 ? 16.194 -9.848 -9.823 1.00 91.12 79 ILE A N 1
ATOM 598 C CA . ILE A 1 79 ? 15.618 -8.531 -10.126 1.00 91.12 79 ILE A CA 1
ATOM 599 C C . ILE A 1 79 ? 14.111 -8.551 -9.875 1.00 91.12 79 ILE A C 1
ATOM 601 O O . ILE A 1 79 ? 13.613 -7.682 -9.166 1.00 91.12 79 ILE A O 1
ATOM 605 N N . ASP A 1 80 ? 13.405 -9.570 -10.366 1.00 90.00 80 ASP A N 1
ATOM 606 C CA . ASP A 1 80 ? 11.962 -9.711 -10.161 1.00 90.00 80 ASP A CA 1
ATOM 607 C C . ASP A 1 80 ? 11.624 -9.828 -8.673 1.00 90.00 80 ASP A C 1
ATOM 609 O O . ASP A 1 80 ? 10.785 -9.087 -8.164 1.00 90.00 80 ASP A O 1
ATOM 613 N N . SER A 1 81 ? 12.343 -10.678 -7.936 1.00 88.19 81 SER A N 1
ATOM 614 C CA . SER A 1 81 ? 12.140 -10.833 -6.493 1.00 88.19 81 SER A CA 1
ATOM 615 C C . SER A 1 81 ? 12.418 -9.541 -5.711 1.00 88.19 81 SER A C 1
ATOM 617 O O . SER A 1 81 ? 11.668 -9.193 -4.796 1.00 88.19 81 SER A O 1
ATOM 619 N N . GLN A 1 82 ? 13.470 -8.800 -6.073 1.00 88.69 82 GLN A N 1
ATOM 620 C CA . GLN A 1 82 ? 13.776 -7.505 -5.462 1.00 88.69 82 GLN A CA 1
ATOM 621 C C . GLN A 1 82 ? 12.725 -6.452 -5.809 1.00 88.69 82 GLN A C 1
ATOM 623 O O . GLN A 1 82 ? 12.319 -5.683 -4.939 1.00 88.69 82 GLN A O 1
ATOM 628 N N . HIS A 1 83 ? 12.255 -6.432 -7.052 1.00 89.06 83 HIS A N 1
ATOM 629 C CA . HIS A 1 83 ? 11.218 -5.517 -7.498 1.00 89.06 83 HIS A CA 1
ATOM 630 C C . HIS A 1 83 ? 9.887 -5.796 -6.785 1.00 89.06 83 HIS A C 1
ATOM 632 O O . HIS A 1 83 ? 9.251 -4.866 -6.292 1.00 89.06 83 HIS A O 1
ATOM 638 N N . GLU A 1 84 ? 9.486 -7.060 -6.634 1.00 88.38 84 GLU A N 1
ATOM 639 C CA . GLU A 1 84 ? 8.306 -7.443 -5.849 1.00 88.38 84 GLU A CA 1
ATOM 640 C C . GLU A 1 84 ? 8.427 -7.019 -4.378 1.00 88.38 84 GLU A C 1
ATOM 642 O O . GLU A 1 84 ? 7.485 -6.452 -3.810 1.00 88.38 84 GLU A O 1
ATOM 647 N N . ALA A 1 85 ? 9.592 -7.234 -3.760 1.00 87.12 85 ALA A N 1
ATOM 648 C CA . ALA A 1 85 ? 9.861 -6.787 -2.395 1.00 87.12 85 ALA A CA 1
ATOM 649 C C . ALA A 1 85 ? 9.764 -5.257 -2.273 1.00 87.12 85 ALA A C 1
ATOM 651 O O . ALA A 1 85 ? 9.077 -4.745 -1.392 1.00 87.12 85 ALA A O 1
ATOM 652 N N . MET A 1 86 ? 10.361 -4.522 -3.212 1.00 87.06 86 MET A N 1
ATOM 653 C CA . MET A 1 86 ? 10.327 -3.061 -3.237 1.00 87.06 86 MET A CA 1
ATOM 654 C C . MET A 1 86 ? 8.904 -2.519 -3.440 1.00 87.06 86 MET A C 1
ATOM 656 O O . MET A 1 86 ? 8.489 -1.580 -2.761 1.00 87.06 86 MET A O 1
ATOM 660 N N . VAL A 1 87 ? 8.121 -3.109 -4.348 1.00 88.25 87 VAL A N 1
ATOM 661 C CA . VAL A 1 87 ? 6.731 -2.700 -4.613 1.00 88.25 87 VAL A CA 1
ATOM 662 C C . VAL A 1 87 ? 5.834 -2.980 -3.408 1.00 88.25 87 VAL A C 1
ATOM 664 O O . VAL A 1 87 ? 5.001 -2.137 -3.052 1.00 88.25 87 VAL A O 1
ATOM 667 N N . THR A 1 88 ? 5.988 -4.142 -2.769 1.00 87.44 88 THR A N 1
ATOM 668 C CA . THR A 1 88 ? 5.219 -4.487 -1.563 1.00 87.44 88 THR A CA 1
ATOM 669 C C . THR A 1 88 ? 5.580 -3.572 -0.397 1.00 87.44 88 THR A C 1
ATOM 671 O O . THR A 1 88 ? 4.672 -3.021 0.226 1.00 87.44 88 THR A O 1
ATOM 674 N N . GLU A 1 89 ? 6.865 -3.290 -0.178 1.00 87.75 89 GLU A N 1
ATOM 675 C CA . GLU A 1 89 ? 7.330 -2.345 0.841 1.00 87.75 89 GLU A CA 1
ATOM 676 C C . GLU A 1 89 ? 6.812 -0.923 0.585 1.00 87.75 89 GLU A C 1
ATOM 678 O O . GLU A 1 89 ? 6.234 -0.298 1.477 1.00 87.75 89 GLU A O 1
ATOM 683 N N . ALA A 1 90 ? 6.921 -0.420 -0.648 1.00 87.56 90 ALA A N 1
ATOM 684 C CA . ALA A 1 90 ? 6.423 0.906 -1.011 1.00 87.56 90 ALA A CA 1
ATOM 685 C C . ALA A 1 90 ? 4.907 1.036 -0.792 1.00 87.56 90 ALA A C 1
ATOM 687 O O . ALA A 1 90 ? 4.395 2.109 -0.450 1.00 87.56 90 ALA A O 1
ATOM 688 N N . ARG A 1 91 ? 4.158 -0.052 -0.991 1.00 87.25 91 ARG A N 1
ATOM 689 C CA . ARG A 1 91 ? 2.713 -0.086 -0.753 1.00 87.25 91 ARG A CA 1
ATOM 690 C C . ARG A 1 91 ? 2.384 -0.170 0.733 1.00 87.25 91 ARG A C 1
ATOM 692 O O . ARG A 1 91 ? 1.495 0.546 1.190 1.00 87.25 91 ARG A O 1
ATOM 699 N N . GLN A 1 92 ? 3.135 -0.964 1.483 1.00 86.44 92 GLN A N 1
ATOM 700 C CA . GLN A 1 92 ? 3.006 -1.077 2.927 1.00 86.44 92 GLN A CA 1
ATOM 701 C C . GLN A 1 92 ? 3.355 0.234 3.642 1.00 86.44 92 GLN A C 1
ATOM 703 O O . GLN A 1 92 ? 2.633 0.629 4.550 1.00 86.44 92 GLN A O 1
ATOM 708 N N . ALA A 1 93 ? 4.362 0.977 3.174 1.00 87.69 93 ALA A N 1
ATOM 709 C CA . ALA A 1 93 ? 4.714 2.298 3.698 1.00 87.69 93 ALA A CA 1
ATOM 710 C C . ALA A 1 93 ? 3.561 3.313 3.564 1.00 87.69 93 ALA A C 1
ATOM 712 O O . ALA A 1 93 ? 3.312 4.120 4.464 1.00 87.69 93 ALA A O 1
ATOM 713 N N . LYS A 1 94 ? 2.799 3.251 2.462 1.00 86.69 94 LYS A N 1
ATOM 714 C CA . LYS A 1 94 ? 1.601 4.091 2.273 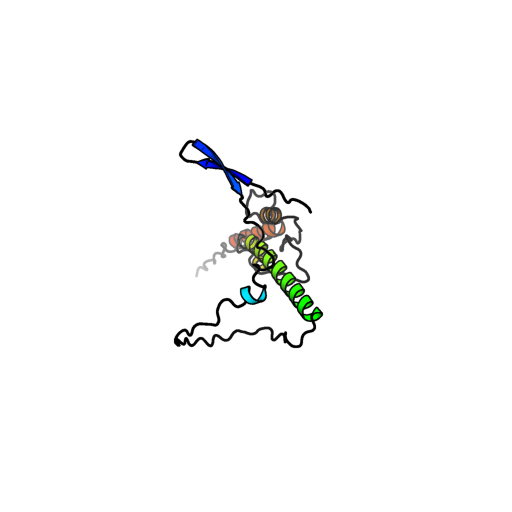1.00 86.69 94 LYS A CA 1
ATOM 715 C C . LYS A 1 94 ? 0.495 3.747 3.271 1.00 86.69 94 LYS A C 1
ATOM 717 O O . LYS A 1 94 ? -0.211 4.644 3.726 1.00 86.69 94 LYS A O 1
ATOM 722 N N . GLU A 1 95 ? 0.338 2.470 3.610 1.00 86.44 95 GLU A N 1
ATOM 723 C CA . GLU A 1 95 ? -0.598 2.037 4.649 1.00 86.44 95 GLU A CA 1
ATOM 724 C C . GLU A 1 95 ? -0.105 2.399 6.048 1.00 86.44 95 GLU A C 1
ATOM 726 O O . GLU A 1 95 ? -0.894 2.907 6.838 1.00 86.44 95 GLU A O 1
ATOM 731 N N . ASP A 1 96 ? 1.185 2.226 6.343 1.00 87.06 96 ASP A N 1
ATOM 732 C CA . ASP A 1 96 ? 1.799 2.619 7.617 1.00 87.06 96 ASP A CA 1
ATOM 733 C C . ASP A 1 96 ? 1.548 4.109 7.907 1.00 87.06 96 ASP A C 1
ATOM 735 O O . ASP A 1 96 ? 1.186 4.467 9.026 1.00 87.06 96 ASP A O 1
ATOM 739 N N . SER A 1 97 ? 1.613 4.975 6.887 1.00 86.44 97 SER A N 1
ATOM 740 C CA . SER A 1 97 ? 1.241 6.391 7.022 1.00 86.44 97 SER A CA 1
ATOM 741 C C . SER A 1 97 ? -0.245 6.614 7.348 1.00 86.44 97 SER A C 1
ATOM 743 O O . SER A 1 97 ? -0.586 7.630 7.950 1.00 86.44 97 SER A O 1
ATOM 745 N N . ALA A 1 98 ? -1.145 5.708 6.957 1.00 84.94 98 ALA A N 1
ATOM 746 C CA . ALA A 1 98 ? -2.549 5.766 7.358 1.00 84.94 98 ALA A CA 1
ATOM 747 C C . ALA A 1 98 ? -2.747 5.290 8.807 1.00 84.94 98 ALA A C 1
ATOM 749 O O . ALA A 1 98 ? -3.589 5.836 9.518 1.00 84.94 98 ALA A O 1
ATOM 750 N N . TYR A 1 99 ? -1.970 4.307 9.262 1.00 84.06 99 TYR A N 1
ATOM 751 C CA . TYR A 1 99 ? -2.017 3.806 10.639 1.00 84.06 99 TYR A CA 1
ATOM 752 C C . TYR A 1 99 ? -1.307 4.722 11.642 1.00 84.06 99 TYR A C 1
ATOM 754 O O . TYR A 1 99 ? -1.709 4.775 12.803 1.00 84.06 99 TYR A O 1
ATOM 762 N N . SER A 1 100 ? -0.295 5.483 11.218 1.00 85.50 100 SER A N 1
ATOM 763 C CA . SER A 1 100 ? 0.433 6.404 12.100 1.00 85.50 100 SER A CA 1
ATOM 764 C C . SER A 1 100 ? -0.445 7.536 12.642 1.00 85.50 100 SER A C 1
ATOM 766 O O . SER A 1 100 ? -0.223 7.987 13.761 1.00 85.50 100 SER A O 1
ATOM 768 N N . ALA A 1 101 ? -1.476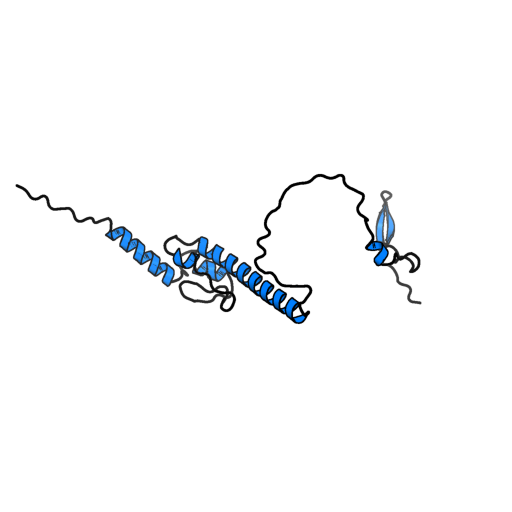 7.939 11.891 1.00 82.50 101 ALA A N 1
ATOM 769 C CA . ALA A 1 101 ? -2.444 8.962 12.288 1.00 82.50 101 ALA A CA 1
ATOM 770 C C . ALA A 1 101 ? -3.478 8.486 13.332 1.00 82.50 101 ALA A C 1
ATOM 772 O O . ALA A 1 101 ? -4.281 9.290 13.803 1.00 82.50 101 ALA A O 1
ATOM 773 N N . LEU A 1 102 ? -3.485 7.195 13.685 1.00 79.56 102 LEU A N 1
ATOM 774 C CA . LEU A 1 102 ? -4.370 6.645 14.713 1.00 79.56 102 LEU A CA 1
ATOM 775 C C . LEU A 1 102 ? -3.862 6.945 16.129 1.00 79.56 102 LEU A C 1
ATOM 777 O O . LEU A 1 102 ? -2.672 7.174 16.351 1.00 79.56 102 LEU A O 1
ATOM 781 N N . SER A 1 103 ? -4.764 6.863 17.106 1.00 78.88 103 SER A N 1
ATOM 782 C CA . SER A 1 103 ? -4.436 6.962 18.533 1.00 78.88 103 SER A CA 1
ATOM 783 C C . SER A 1 103 ? -3.415 5.909 18.985 1.00 78.88 103 SER A C 1
ATOM 785 O O . SER A 1 103 ? -3.332 4.808 18.438 1.00 78.88 103 SER A O 1
ATOM 787 N N . ASP A 1 104 ? -2.664 6.213 20.041 1.00 80.12 104 ASP A N 1
ATOM 788 C CA . ASP A 1 104 ? -1.649 5.299 20.594 1.00 80.12 104 ASP A CA 1
ATOM 789 C C . ASP A 1 104 ? -2.239 4.077 21.308 1.00 80.12 104 ASP A C 1
ATOM 791 O O . ASP A 1 104 ? -1.529 3.119 21.605 1.00 80.12 104 ASP A O 1
ATOM 795 N N . THR A 1 105 ? -3.557 4.053 21.513 1.00 72.56 105 THR A N 1
ATOM 796 C CA . THR A 1 105 ? -4.295 2.878 22.001 1.00 72.56 105 THR A CA 1
ATOM 797 C C . THR A 1 105 ? -4.160 1.662 21.090 1.00 72.56 105 THR A C 1
ATOM 799 O O . THR A 1 105 ? -4.307 0.539 21.551 1.00 72.56 105 THR A O 1
ATOM 802 N N . VAL A 1 106 ? -3.876 1.873 19.803 1.00 75.19 106 VAL A N 1
ATOM 803 C CA . VAL A 1 106 ? -3.747 0.811 18.795 1.00 75.19 106 VAL A CA 1
ATOM 804 C C . VAL A 1 106 ? -2.332 0.703 18.235 1.00 75.19 106 VAL A C 1
ATOM 806 O O . VAL A 1 106 ? -2.133 0.324 17.081 1.00 75.19 106 VAL A O 1
ATOM 809 N N . SER A 1 107 ? -1.337 1.027 19.061 1.00 74.38 107 SER A N 1
ATOM 810 C CA . SER A 1 107 ? 0.085 0.969 18.700 1.00 74.38 107 SER A CA 1
ATOM 811 C C . SER A 1 107 ? 0.523 -0.408 18.194 1.00 74.38 107 SER A C 1
ATOM 813 O O . SER A 1 107 ? 1.294 -0.480 17.238 1.00 74.38 107 SER A O 1
ATOM 815 N N . ASP A 1 108 ? -0.051 -1.484 18.732 1.00 81.50 108 ASP A N 1
ATOM 816 C CA . ASP A 1 108 ? 0.228 -2.861 18.299 1.00 81.50 108 ASP A CA 1
ATOM 817 C C . ASP A 1 108 ? -0.107 -3.081 16.813 1.00 81.50 108 ASP A C 1
ATOM 819 O O . ASP A 1 108 ? 0.573 -3.812 16.097 1.00 81.50 108 ASP A O 1
ATOM 823 N N . PHE A 1 109 ? -1.123 -2.379 16.304 1.00 78.75 109 PHE A N 1
ATOM 824 C CA . PHE A 1 109 ? -1.532 -2.441 14.900 1.00 78.75 109 PHE A CA 1
ATOM 825 C C . PHE A 1 109 ? -0.726 -1.506 13.992 1.00 78.75 109 PHE A C 1
ATOM 827 O O . PHE A 1 109 ? -0.686 -1.727 12.777 1.00 78.75 109 PHE A O 1
ATOM 834 N N . LYS A 1 110 ? -0.048 -0.496 14.558 1.00 78.38 110 LYS A N 1
ATOM 835 C CA . LYS A 1 110 ? 0.883 0.373 13.818 1.00 78.38 110 LYS A CA 1
ATOM 836 C C . LYS A 1 110 ? 2.137 -0.402 13.408 1.00 78.38 110 LYS A C 1
ATOM 838 O O . LYS A 1 110 ? 2.632 -0.212 12.302 1.00 78.38 110 LYS A O 1
ATOM 843 N N . THR A 1 111 ? 2.616 -1.296 14.272 1.00 76.69 111 THR A N 1
ATOM 844 C CA . THR A 1 111 ? 3.854 -2.067 14.064 1.00 76.69 111 THR A CA 1
ATOM 845 C C . THR A 1 111 ? 3.638 -3.399 13.344 1.00 76.69 111 THR A C 1
ATOM 847 O O . THR A 1 111 ? 4.599 -3.979 12.839 1.00 76.69 111 THR A O 1
ATOM 850 N N . LEU A 1 112 ? 2.391 -3.872 13.243 1.00 79.19 112 LEU A N 1
ATOM 851 C CA . LEU A 1 112 ? 2.025 -5.084 12.508 1.00 79.19 112 LEU A CA 1
ATOM 852 C C . LEU A 1 112 ? 2.379 -4.960 11.018 1.00 79.19 112 LEU A C 1
ATOM 854 O O . LEU A 1 112 ? 1.636 -4.379 10.224 1.00 79.19 112 LEU A O 1
ATOM 858 N N . ARG A 1 113 ? 3.518 -5.547 10.635 1.00 74.12 113 ARG A N 1
ATOM 859 C CA . ARG A 1 113 ? 3.946 -5.692 9.244 1.00 74.12 113 ARG A CA 1
ATOM 860 C C . ARG A 1 113 ? 3.625 -7.087 8.720 1.00 74.12 113 ARG A C 1
ATOM 862 O O . ARG A 1 113 ? 3.860 -8.085 9.390 1.00 74.12 113 ARG A O 1
ATOM 869 N N . VAL A 1 114 ? 3.092 -7.145 7.503 1.00 80.00 114 VAL A N 1
ATOM 870 C CA . VAL A 1 114 ? 2.823 -8.395 6.786 1.00 80.00 114 VAL A CA 1
ATOM 871 C C . VAL A 1 114 ? 4.022 -8.719 5.896 1.00 80.00 114 VAL A C 1
ATOM 873 O O . VAL A 1 114 ? 4.603 -7.814 5.303 1.00 80.00 114 VAL A O 1
ATOM 876 N N . ALA A 1 115 ? 4.397 -9.995 5.813 1.00 76.00 115 ALA A N 1
ATOM 877 C CA . ALA A 1 115 ? 5.441 -10.456 4.900 1.00 76.00 115 ALA A CA 1
ATOM 878 C C . ALA A 1 115 ? 5.016 -10.276 3.430 1.00 76.00 115 ALA A C 1
ATOM 880 O O . ALA A 1 115 ? 3.837 -10.425 3.103 1.00 76.00 115 ALA A O 1
ATOM 881 N N . SER A 1 116 ? 5.977 -10.028 2.535 1.00 70.94 116 SER A N 1
ATOM 882 C CA . SER A 1 116 ? 5.730 -9.778 1.104 1.00 70.94 116 SER A CA 1
ATOM 883 C C . SER A 1 116 ? 4.909 -10.883 0.422 1.00 70.94 116 SER A C 1
ATOM 885 O O . SER A 1 116 ? 3.991 -10.577 -0.332 1.00 70.94 116 SER A O 1
ATOM 887 N N . GLN A 1 117 ? 5.145 -12.157 0.761 1.00 70.62 117 GLN A N 1
ATOM 888 C CA . GLN A 1 117 ? 4.428 -13.317 0.199 1.00 70.62 117 GLN A CA 1
ATOM 889 C C . GLN A 1 117 ? 2.931 -13.397 0.553 1.00 70.62 117 GLN A C 1
ATOM 891 O O . GLN A 1 117 ? 2.199 -14.161 -0.068 1.00 70.62 117 GLN A O 1
ATOM 896 N N . GLY A 1 118 ? 2.461 -12.637 1.546 1.00 72.31 118 GLY A N 1
ATOM 897 C CA . GLY A 1 118 ? 1.060 -12.639 1.987 1.00 72.31 118 GLY A CA 1
ATOM 898 C C . GLY A 1 118 ? 0.435 -11.250 2.039 1.00 72.31 118 GLY A C 1
ATOM 899 O O . GLY A 1 118 ? -0.635 -11.079 2.629 1.00 72.31 118 GLY A O 1
ATOM 900 N N . PHE A 1 119 ? 1.110 -10.242 1.483 1.00 79.25 119 PHE A N 1
ATOM 901 C CA . PHE A 1 119 ? 0.669 -8.862 1.579 1.00 79.25 119 PHE A CA 1
ATOM 902 C C . PHE A 1 119 ? -0.532 -8.613 0.665 1.00 79.25 119 PHE A C 1
ATOM 904 O O . PHE A 1 119 ? -0.409 -8.481 -0.553 1.00 79.25 119 PHE A O 1
ATOM 911 N N . VAL A 1 120 ? -1.709 -8.517 1.284 1.00 81.62 120 VAL A N 1
ATOM 912 C CA . VAL A 1 120 ? -2.916 -8.039 0.616 1.00 81.62 120 VAL A CA 1
ATOM 913 C C . VAL A 1 120 ? -3.049 -6.544 0.875 1.00 81.62 120 VAL A C 1
ATOM 915 O O . VAL A 1 120 ? -3.182 -6.128 2.030 1.00 81.62 120 VAL A O 1
ATOM 918 N N . PRO A 1 121 ? -3.034 -5.728 -0.179 1.00 83.25 121 PRO A N 1
ATOM 919 C CA . PRO A 1 121 ? -3.071 -4.293 -0.030 1.00 83.25 121 PRO A CA 1
ATOM 920 C C . PRO A 1 121 ? -4.439 -3.768 0.389 1.00 83.25 121 PRO A C 1
ATOM 922 O O . PRO A 1 121 ? -5.482 -4.328 0.062 1.00 83.25 121 PRO A O 1
ATOM 925 N N . PHE A 1 122 ? -4.409 -2.611 1.039 1.00 87.88 122 PHE A N 1
ATOM 926 C CA . PHE A 1 122 ? -5.544 -1.853 1.543 1.00 87.88 122 PHE A CA 1
ATOM 927 C C . PHE A 1 122 ? -6.449 -2.685 2.454 1.00 87.88 122 PHE A C 1
ATOM 929 O O . PHE A 1 122 ? -7.666 -2.495 2.484 1.00 87.88 122 PHE A O 1
ATOM 936 N N . ARG A 1 123 ? -5.859 -3.612 3.207 1.00 88.75 123 ARG A N 1
ATOM 937 C CA . ARG A 1 123 ? -6.567 -4.463 4.156 1.00 88.75 123 ARG A CA 1
ATOM 938 C C . ARG A 1 123 ? -6.434 -3.901 5.564 1.00 88.75 123 ARG A C 1
ATOM 940 O O . ARG A 1 123 ? -5.344 -3.581 6.026 1.00 88.75 123 ARG A O 1
ATOM 947 N N . CYS A 1 124 ? -7.549 -3.792 6.278 1.00 88.31 124 CYS A N 1
ATOM 948 C CA . CYS A 1 124 ? -7.534 -3.320 7.651 1.00 88.31 124 CYS A CA 1
ATOM 949 C C . CYS A 1 124 ? -6.866 -4.350 8.574 1.00 88.31 124 CYS A C 1
ATOM 951 O O . CYS A 1 124 ? -7.381 -5.452 8.734 1.00 88.31 124 CYS A O 1
ATOM 953 N N . ARG A 1 125 ? -5.776 -3.970 9.249 1.00 86.38 125 ARG A N 1
ATOM 954 C CA . ARG A 1 125 ? -5.036 -4.815 10.208 1.00 86.38 125 ARG A CA 1
ATOM 955 C C . ARG A 1 125 ? -5.849 -5.229 11.439 1.00 86.38 125 ARG A C 1
ATOM 957 O O . ARG A 1 125 ? -5.557 -6.254 12.035 1.00 86.38 125 ARG A O 1
ATOM 964 N N . MET A 1 126 ? -6.875 -4.455 11.803 1.00 84.94 126 MET A N 1
ATOM 965 C CA . MET A 1 126 ? -7.697 -4.711 12.995 1.00 84.94 126 MET A CA 1
ATOM 966 C C . MET A 1 126 ? -8.897 -5.620 12.714 1.00 84.94 126 MET A C 1
ATOM 968 O O . MET A 1 126 ? -9.208 -6.493 13.513 1.00 84.94 126 MET A O 1
ATOM 972 N N . CYS A 1 127 ? -9.601 -5.411 11.596 1.00 87.75 127 CYS A N 1
ATOM 973 C CA . CYS A 1 127 ? -10.824 -6.164 11.282 1.00 87.75 127 CYS A CA 1
ATOM 974 C C . CYS A 1 127 ? -10.708 -7.076 10.055 1.00 87.75 127 CYS A C 1
ATOM 976 O O . CYS A 1 127 ? -11.669 -7.755 9.706 1.00 87.75 127 CYS A O 1
ATOM 978 N N . GLY A 1 128 ? -9.569 -7.059 9.363 1.00 87.19 128 GLY A N 1
ATOM 979 C CA . GLY A 1 128 ? -9.298 -7.891 8.194 1.00 87.19 128 GLY A CA 1
ATOM 980 C C . GLY A 1 128 ? -10.044 -7.499 6.917 1.00 87.19 128 GLY A C 1
ATOM 981 O O . GLY A 1 128 ? -9.859 -8.182 5.913 1.00 87.19 128 GLY A O 1
ATOM 982 N N . LYS A 1 129 ? -10.867 -6.439 6.927 1.00 89.38 129 LYS A N 1
ATOM 983 C CA . LYS A 1 129 ? -11.633 -5.986 5.753 1.00 89.38 129 LYS A CA 1
ATOM 984 C C . LYS A 1 129 ? -10.731 -5.400 4.676 1.00 89.38 129 LYS A C 1
ATOM 986 O O . LYS A 1 129 ? -9.853 -4.598 4.981 1.00 89.38 129 LYS A O 1
ATOM 991 N N . GLU A 1 130 ? -11.001 -5.755 3.431 1.00 90.75 130 GLU A N 1
ATOM 992 C CA . GLU A 1 130 ? -10.268 -5.285 2.259 1.00 90.75 130 GLU A CA 1
ATOM 993 C C . GLU A 1 130 ? -10.970 -4.096 1.608 1.00 90.75 130 GLU A C 1
ATOM 995 O O . GLU A 1 130 ? -12.200 -3.993 1.614 1.00 90.75 130 GLU A O 1
ATOM 1000 N N . TYR A 1 131 ? -10.172 -3.196 1.042 1.00 89.19 131 TYR A N 1
ATOM 1001 C CA . TYR A 1 131 ? -10.649 -2.004 0.361 1.00 89.19 131 TYR A CA 1
ATOM 1002 C C . TYR A 1 131 ? -9.988 -1.888 -1.016 1.00 89.19 131 TYR A C 1
ATOM 1004 O O . TYR A 1 131 ? -8.816 -2.200 -1.173 1.00 89.19 131 TYR A O 1
ATOM 1012 N N . PRO A 1 132 ? -10.683 -1.383 -2.041 1.00 88.62 132 PRO A N 1
ATOM 1013 C CA . PRO A 1 132 ? -10.079 -1.193 -3.359 1.00 88.62 132 PRO A CA 1
ATOM 1014 C C . PRO A 1 132 ? -9.082 -0.020 -3.400 1.00 88.62 132 PRO A C 1
ATOM 1016 O O . PRO A 1 132 ? -8.291 0.086 -4.334 1.00 88.62 132 PRO A O 1
ATOM 1019 N N . GLN A 1 133 ? -9.128 0.899 -2.425 1.00 89.88 133 GLN A N 1
ATOM 1020 C CA . GLN A 1 133 ? -8.361 2.149 -2.437 1.00 89.88 133 GLN A CA 1
ATOM 1021 C C . GLN A 1 133 ? -7.928 2.580 -1.029 1.00 89.88 133 GLN A C 1
ATOM 1023 O O . GLN A 1 133 ? -8.705 2.481 -0.075 1.00 89.88 133 GLN A O 1
ATOM 1028 N N . LEU A 1 134 ? -6.746 3.203 -0.926 1.00 88.44 134 LEU A N 1
ATOM 1029 C CA . LEU A 1 134 ? -6.216 3.759 0.329 1.00 88.44 134 LEU A CA 1
ATOM 1030 C C . LEU A 1 134 ? -7.160 4.790 0.965 1.00 88.44 134 LEU A C 1
ATOM 1032 O O . LEU A 1 134 ? -7.332 4.802 2.176 1.00 88.44 134 LEU A O 1
ATOM 1036 N N . ALA A 1 135 ? -7.822 5.633 0.167 1.00 88.06 135 ALA A N 1
ATOM 1037 C CA . ALA A 1 135 ? -8.765 6.628 0.683 1.00 88.06 135 ALA A CA 1
ATOM 1038 C C . ALA A 1 135 ? -9.936 5.988 1.452 1.00 88.06 135 ALA A C 1
ATOM 1040 O O . ALA A 1 135 ? -10.398 6.539 2.452 1.00 88.06 135 ALA A O 1
ATOM 1041 N N . GLN A 1 136 ? -10.387 4.809 1.013 1.00 87.38 136 GLN A N 1
ATOM 1042 C CA . GLN A 1 136 ? -11.462 4.065 1.668 1.00 87.38 136 GLN A CA 1
ATOM 1043 C C . GLN A 1 136 ? -10.976 3.420 2.968 1.00 87.38 136 GLN A C 1
ATOM 1045 O O . GLN A 1 136 ? -11.689 3.499 3.968 1.00 87.38 136 GLN A O 1
ATOM 1050 N N . LEU A 1 137 ? -9.744 2.896 2.985 1.00 89.12 137 LEU A N 1
ATOM 1051 C CA . LEU A 1 137 ? -9.086 2.437 4.210 1.00 89.12 137 LEU A CA 1
ATOM 1052 C C . LEU A 1 137 ? -8.902 3.591 5.210 1.00 89.12 137 LEU A C 1
ATOM 1054 O O . LEU A 1 137 ? -9.306 3.473 6.359 1.00 89.12 137 LEU A O 1
ATOM 1058 N N . CYS A 1 138 ? -8.387 4.747 4.785 1.00 87.00 138 CYS A N 1
ATOM 1059 C CA . CYS A 1 138 ? -8.240 5.925 5.646 1.00 87.00 138 CYS A CA 1
ATOM 1060 C C . CYS A 1 138 ? -9.583 6.398 6.220 1.00 87.00 138 CYS A C 1
ATOM 1062 O O . CYS A 1 138 ? -9.659 6.791 7.384 1.00 87.00 138 CYS A O 1
ATOM 1064 N N . ARG A 1 139 ? -10.656 6.354 5.420 1.00 86.25 139 ARG A N 1
ATOM 1065 C CA . ARG A 1 139 ? -12.010 6.677 5.889 1.00 86.25 139 ARG A CA 1
ATOM 1066 C C . ARG A 1 139 ? -12.519 5.649 6.896 1.00 86.25 139 ARG A C 1
ATOM 1068 O O . ARG A 1 139 ? -13.180 6.034 7.852 1.00 86.25 139 ARG A O 1
ATOM 1075 N N . HIS A 1 140 ? -12.196 4.376 6.687 1.00 87.38 140 HIS A N 1
ATOM 1076 C CA . HIS A 1 140 ? -12.515 3.301 7.618 1.00 87.38 140 HIS A CA 1
ATOM 1077 C C . HIS A 1 140 ? -11.770 3.433 8.955 1.00 87.38 140 HIS A C 1
ATOM 1079 O O . HIS A 1 140 ? -12.326 3.160 10.013 1.00 87.38 140 HIS A O 1
ATOM 1085 N N . LEU A 1 141 ? -10.515 3.873 8.918 1.00 83.44 141 LEU A N 1
ATOM 1086 C CA . LEU A 1 141 ? -9.712 4.132 10.113 1.00 83.44 141 LEU A CA 1
ATOM 1087 C C . LEU A 1 141 ? -10.165 5.401 10.850 1.00 83.44 141 LEU A C 1
ATOM 1089 O O . LEU A 1 141 ? -10.053 5.475 12.069 1.00 83.44 141 LEU A O 1
ATOM 1093 N N . GLY A 1 142 ? -10.769 6.353 10.134 1.00 80.62 142 GLY A N 1
ATOM 1094 C CA . GLY A 1 142 ? -11.316 7.576 10.721 1.00 80.62 142 GLY A CA 1
ATOM 1095 C C . GLY A 1 142 ? -10.447 8.817 10.564 1.00 80.62 142 GLY A C 1
ATOM 1096 O O . GLY A 1 142 ? -10.772 9.853 11.128 1.00 80.62 142 GLY A O 1
ATOM 1097 N N . ASN A 1 143 ? -9.386 8.759 9.755 1.00 72.00 143 ASN A N 1
ATOM 1098 C CA . ASN A 1 143 ? -8.417 9.854 9.617 1.00 72.00 143 ASN A CA 1
ATOM 1099 C C . ASN A 1 143 ? -8.990 11.138 8.982 1.00 72.00 143 ASN A C 1
ATOM 1101 O O . ASN A 1 143 ? -8.342 12.179 9.037 1.00 72.00 143 ASN A O 1
ATOM 1105 N N . LYS A 1 144 ? -10.144 11.076 8.292 1.00 62.16 144 LYS A N 1
ATOM 1106 C CA . LYS A 1 144 ? -10.643 12.174 7.430 1.00 62.16 144 LYS A CA 1
ATOM 1107 C C . LYS A 1 144 ? -12.150 12.483 7.514 1.00 62.16 144 LYS A C 1
ATOM 1109 O O . LYS A 1 144 ? -12.664 13.147 6.615 1.00 62.16 144 LYS A O 1
ATOM 1114 N N . GLY A 1 145 ? -12.908 12.029 8.519 1.00 57.88 145 GLY A N 1
ATOM 1115 C CA . GLY A 1 145 ? -14.348 12.339 8.527 1.00 57.88 145 GLY A CA 1
ATOM 1116 C C . GLY A 1 145 ? -15.152 11.941 9.761 1.00 57.88 145 GLY A C 1
ATOM 1117 O O . GLY A 1 145 ? -14.683 11.208 10.621 1.00 57.88 145 GLY A O 1
ATOM 1118 N N . LYS A 1 146 ? -16.395 12.449 9.811 1.00 54.00 146 LYS A N 1
ATOM 1119 C CA . LYS A 1 146 ? -17.389 12.199 10.868 1.00 54.00 146 LYS A CA 1
ATOM 1120 C C . LYS A 1 146 ? -17.686 10.697 11.011 1.00 54.00 146 LYS A C 1
ATOM 1122 O O . LYS A 1 146 ? -17.758 9.984 10.012 1.00 54.00 146 LYS A O 1
ATOM 1127 N N . GLN A 1 147 ? -17.922 10.286 12.257 1.00 56.12 147 GLN A N 1
ATOM 1128 C CA . GLN A 1 147 ? -17.912 8.945 12.874 1.00 56.12 147 GLN A CA 1
ATOM 1129 C C . GLN A 1 147 ? -18.631 7.764 12.178 1.00 56.12 147 GLN A C 1
ATOM 1131 O O . GLN A 1 147 ? -18.629 6.651 12.694 1.00 56.12 147 GLN A O 1
ATOM 1136 N N . ALA A 1 148 ? -19.244 7.941 11.011 1.00 53.00 148 ALA A N 1
ATOM 1137 C CA . ALA A 1 148 ? -20.165 6.965 10.432 1.00 53.00 148 ALA A CA 1
ATOM 1138 C C . ALA A 1 148 ? -19.507 5.699 9.840 1.00 53.00 148 ALA A C 1
ATOM 1140 O O . ALA A 1 148 ? -20.226 4.798 9.425 1.00 53.00 148 ALA A O 1
ATOM 1141 N N . ASN A 1 149 ? -18.172 5.606 9.758 1.00 56.22 149 ASN A N 1
ATOM 1142 C CA . ASN A 1 149 ? -17.495 4.471 9.108 1.00 56.22 149 ASN A CA 1
ATOM 1143 C C . ASN A 1 149 ? -16.244 3.964 9.843 1.00 56.22 149 ASN A C 1
ATOM 1145 O O . ASN A 1 149 ? -15.393 3.352 9.200 1.00 56.22 149 ASN A O 1
ATOM 1149 N N . HIS A 1 150 ? -16.109 4.188 11.154 1.00 74.00 150 HIS A N 1
ATOM 1150 C CA . HIS A 1 150 ? -14.952 3.656 11.876 1.00 74.00 150 HIS A CA 1
ATOM 1151 C C . HIS A 1 150 ? -14.913 2.125 11.850 1.00 74.00 150 HIS A C 1
ATOM 1153 O O . HIS A 1 150 ? -15.934 1.431 11.793 1.00 74.00 150 HIS A O 1
ATOM 1159 N N . CYS A 1 151 ? -13.702 1.586 11.920 1.00 84.62 151 CYS A N 1
ATOM 1160 C CA . CYS A 1 151 ? -13.486 0.194 12.247 1.00 84.62 151 CYS A CA 1
ATOM 1161 C C . CYS A 1 151 ? -14.172 -0.132 13.576 1.00 84.62 151 CYS A C 1
ATOM 1163 O O . CYS A 1 151 ? -13.858 0.463 14.600 1.00 84.62 151 CYS A O 1
ATOM 1165 N N . ARG A 1 152 ? -15.110 -1.088 13.556 1.00 84.50 152 ARG A N 1
ATOM 1166 C CA . ARG A 1 152 ? -15.828 -1.523 14.761 1.00 84.50 152 ARG A CA 1
ATOM 1167 C C . ARG A 1 152 ? -14.859 -2.007 15.841 1.00 84.50 152 ARG A C 1
ATOM 1169 O O . ARG A 1 152 ? -14.967 -1.572 16.972 1.00 84.50 152 ARG A O 1
ATOM 1176 N N . VAL A 1 153 ? -13.859 -2.801 15.449 1.00 82.69 153 VAL A N 1
ATOM 1177 C CA . VAL A 1 153 ? -12.804 -3.291 16.354 1.00 82.69 153 VAL A CA 1
ATOM 1178 C C . VAL A 1 153 ? -12.006 -2.131 16.956 1.00 82.69 153 VAL A C 1
ATOM 1180 O O . VAL A 1 153 ? -11.749 -2.121 18.149 1.00 82.69 153 VAL A O 1
ATOM 1183 N N . TYR A 1 154 ? -11.668 -1.116 16.153 1.00 81.81 154 TYR A N 1
ATOM 1184 C CA . TYR A 1 154 ? -10.991 0.087 16.652 1.00 81.81 154 TYR A CA 1
ATOM 1185 C C . TYR A 1 154 ? -11.842 0.835 17.683 1.00 81.81 154 TYR A C 1
ATOM 1187 O O . TYR A 1 154 ? -11.339 1.255 18.718 1.00 81.81 154 TYR A O 1
ATOM 1195 N N . PHE A 1 155 ? -13.134 0.992 17.398 1.00 80.44 155 PHE A N 1
ATOM 1196 C CA . PHE A 1 155 ? -14.060 1.693 18.277 1.00 80.44 155 PHE A CA 1
ATOM 1197 C C . PHE A 1 155 ? -14.288 0.947 19.598 1.00 80.44 155 PHE A C 1
ATOM 1199 O O . PHE A 1 155 ? -14.288 1.572 20.655 1.00 80.44 155 PHE A O 1
ATOM 1206 N N . ASP A 1 156 ? -14.433 -0.378 19.542 1.00 82.81 156 ASP A N 1
ATOM 1207 C CA . ASP A 1 156 ? -14.591 -1.216 20.731 1.00 82.81 156 ASP A CA 1
ATOM 1208 C C . ASP A 1 156 ? -13.340 -1.117 21.633 1.00 82.81 156 ASP A C 1
ATOM 1210 O O . ASP A 1 156 ? -13.473 -0.859 22.828 1.00 82.81 156 ASP A O 1
ATOM 1214 N N . LEU A 1 157 ? -12.131 -1.164 21.052 1.00 80.38 157 LEU A N 1
ATOM 1215 C CA . LEU A 1 157 ? -10.862 -0.989 21.782 1.00 80.38 157 LEU A CA 1
ATOM 1216 C C . LEU A 1 157 ? -10.712 0.399 22.427 1.00 80.38 157 LEU A C 1
ATOM 1218 O O . LEU A 1 157 ? -10.169 0.524 23.524 1.00 80.38 157 LEU A O 1
ATOM 1222 N N . LEU A 1 158 ? -11.177 1.459 21.758 1.00 78.88 158 LEU A N 1
ATOM 1223 C CA . LEU A 1 158 ? -11.179 2.805 22.340 1.00 78.88 158 LEU A CA 1
ATOM 1224 C C . LEU A 1 158 ? -12.104 2.887 23.555 1.00 78.88 158 LEU A C 1
ATOM 1226 O O . LEU A 1 158 ? -11.705 3.404 24.598 1.00 78.88 158 LEU A O 1
ATOM 1230 N N . LYS A 1 159 ? -13.316 2.341 23.427 1.00 80.00 159 LYS A N 1
ATOM 1231 C CA . LYS A 1 159 ? -14.337 2.384 24.475 1.00 80.00 159 LYS A CA 1
ATOM 1232 C C . LYS A 1 159 ? -13.929 1.594 25.720 1.00 80.00 159 LYS A C 1
ATOM 1234 O O . LYS A 1 159 ? -14.219 2.023 26.833 1.00 80.00 159 LYS A O 1
ATOM 1239 N N . GLU A 1 160 ? -13.265 0.453 25.545 1.00 78.50 160 GLU A N 1
ATOM 1240 C CA . GLU A 1 160 ? -12.737 -0.332 26.666 1.00 78.50 160 GLU A CA 1
ATOM 1241 C C . GLU A 1 160 ? -11.703 0.461 27.475 1.00 78.50 160 GLU A C 1
ATOM 1243 O O . GLU A 1 160 ? -11.759 0.454 28.702 1.00 78.50 160 GLU A O 1
ATOM 1248 N N . ARG A 1 161 ? -10.806 1.206 26.816 1.00 71.88 161 ARG A N 1
ATOM 1249 C CA . ARG A 1 161 ? -9.769 1.979 27.516 1.00 71.88 161 ARG A CA 1
ATOM 1250 C C . ARG A 1 161 ? -10.317 3.205 28.241 1.00 71.88 161 ARG A C 1
ATOM 1252 O O . ARG A 1 161 ? -9.909 3.456 29.370 1.00 71.88 161 ARG A O 1
ATOM 1259 N N . GLU A 1 162 ? -11.257 3.927 27.629 1.00 74.31 162 GLU A N 1
ATOM 1260 C CA . GLU A 1 162 ? -11.936 5.050 28.295 1.00 74.31 162 GLU A CA 1
ATOM 1261 C C . GLU A 1 162 ? -12.613 4.600 29.597 1.00 74.31 162 GLU A C 1
ATOM 1263 O O . GLU A 1 162 ? -12.588 5.329 30.586 1.00 74.31 162 GLU A O 1
ATOM 1268 N N . ASN A 1 163 ? -13.159 3.379 29.620 1.00 68.88 163 ASN A N 1
ATOM 1269 C CA . ASN A 1 163 ? -13.759 2.803 30.819 1.00 68.88 163 ASN A CA 1
ATOM 1270 C C . ASN A 1 163 ? -12.701 2.503 31.902 1.00 68.88 163 ASN A C 1
ATOM 1272 O O . ASN A 1 163 ? -12.875 2.894 33.055 1.00 68.88 163 ASN A O 1
ATOM 1276 N N . VAL A 1 164 ? -11.559 1.913 31.523 1.00 64.31 164 VAL A N 1
ATOM 1277 C CA . VAL A 1 164 ? -10.452 1.596 32.451 1.00 64.31 164 VAL A CA 1
ATOM 1278 C C . VAL A 1 164 ? -9.844 2.852 33.088 1.00 64.31 164 VAL A C 1
ATOM 1280 O O . VAL A 1 164 ? -9.610 2.867 34.298 1.00 64.31 164 VAL A O 1
ATOM 1283 N N . ASP A 1 165 ? -9.628 3.919 32.313 1.00 60.31 165 ASP A N 1
ATOM 1284 C CA . ASP A 1 165 ? -9.090 5.183 32.838 1.00 60.31 165 ASP A CA 1
ATOM 1285 C C . ASP A 1 165 ? -10.064 5.847 33.832 1.00 60.31 165 ASP A C 1
ATOM 1287 O O . ASP A 1 165 ? -9.638 6.467 34.809 1.00 60.31 165 ASP A O 1
ATOM 1291 N N . SER A 1 166 ? -11.380 5.679 33.644 1.00 60.59 166 SER A N 1
ATOM 1292 C CA . SER A 1 166 ? -12.381 6.162 34.605 1.00 60.59 166 SER A CA 1
ATOM 1293 C C . SER A 1 166 ? -12.515 5.298 35.868 1.00 60.59 166 SER A C 1
ATOM 1295 O O . SER A 1 166 ? -12.883 5.821 36.921 1.00 60.59 166 SER A O 1
ATOM 1297 N N . GLU A 1 167 ? -12.175 4.008 35.808 1.00 58.41 167 GLU A N 1
ATOM 1298 C CA . GLU A 1 167 ? -12.221 3.100 36.963 1.00 58.41 167 GLU A CA 1
ATOM 1299 C C . GLU A 1 167 ? -10.974 3.211 37.865 1.00 58.41 167 GLU A C 1
ATOM 1301 O O . GLU A 1 167 ? -11.077 3.015 39.076 1.00 58.41 167 GLU A O 1
ATOM 1306 N N . GLN A 1 168 ? -9.809 3.601 37.331 1.00 55.00 168 GLN A N 1
ATOM 1307 C CA . GLN A 1 168 ? -8.573 3.766 38.119 1.00 55.00 168 GLN A CA 1
ATOM 1308 C C . GLN A 1 168 ? -8.495 5.061 38.951 1.00 55.00 168 GLN A C 1
ATOM 1310 O O . GLN A 1 168 ? -7.629 5.174 39.815 1.00 55.00 168 GLN A O 1
ATOM 1315 N N . ILE A 1 169 ? -9.407 6.022 38.758 1.00 54.75 169 ILE A N 1
ATOM 1316 C CA . ILE A 1 169 ? -9.483 7.251 39.580 1.00 54.75 169 ILE A CA 1
ATOM 1317 C C . ILE A 1 169 ? -10.234 6.999 40.905 1.00 54.75 169 ILE A C 1
ATOM 1319 O O . ILE A 1 169 ? -10.200 7.823 41.821 1.00 54.75 169 ILE A O 1
ATOM 1323 N N . VAL A 1 170 ? -10.871 5.835 41.066 1.00 51.59 170 VAL A N 1
ATOM 1324 C CA . VAL A 1 170 ? -11.549 5.449 42.309 1.00 51.59 170 VAL A CA 1
ATOM 1325 C C . VAL A 1 170 ? -10.616 4.589 43.167 1.00 51.59 170 VAL A C 1
ATOM 1327 O O . VAL A 1 170 ? -10.864 3.409 43.406 1.00 51.59 170 VAL A O 1
ATOM 1330 N N . GLU A 1 171 ? -9.524 5.178 43.663 1.00 57.12 171 GLU A N 1
ATOM 1331 C CA . GLU A 1 171 ? -8.807 4.577 44.793 1.00 57.12 171 GLU A CA 1
ATOM 1332 C C . GLU A 1 171 ? -9.771 4.464 45.997 1.00 57.12 171 GLU A C 1
ATOM 1334 O O . GLU A 1 171 ? -10.439 5.443 46.357 1.00 57.12 171 GLU A O 1
ATOM 1339 N N . PRO A 1 172 ? -9.885 3.289 46.647 1.00 50.81 172 PRO A N 1
ATOM 1340 C CA . PRO A 1 172 ? -10.778 3.115 47.781 1.00 50.81 172 PRO A CA 1
ATOM 1341 C C . PRO A 1 172 ? -10.256 3.914 48.979 1.00 50.81 172 PRO A C 1
ATOM 1343 O O . PRO A 1 172 ? -9.216 3.602 49.558 1.00 50.81 172 PRO A O 1
ATOM 1346 N N . ALA A 1 173 ? -11.017 4.936 49.376 1.00 54.31 173 ALA A N 1
ATOM 1347 C CA . ALA A 1 173 ? -10.783 5.724 50.579 1.00 54.31 173 ALA A CA 1
ATOM 1348 C C . ALA A 1 173 ? -10.562 4.806 51.795 1.00 54.31 173 ALA A C 1
ATOM 1350 O O . ALA A 1 173 ? -11.494 4.174 52.303 1.00 54.31 173 ALA A O 1
ATOM 1351 N N . GLN A 1 174 ? -9.317 4.732 52.273 1.00 59.38 174 GLN A N 1
ATOM 1352 C CA . GLN A 1 174 ? -8.978 3.958 53.458 1.00 59.38 174 GLN A CA 1
ATOM 1353 C C . GLN A 1 174 ? -9.713 4.529 54.680 1.00 59.38 174 GLN A C 1
ATOM 1355 O O . GLN A 1 174 ? -9.532 5.684 55.077 1.00 59.38 174 GLN A O 1
ATOM 1360 N N . LYS A 1 175 ? -10.585 3.705 55.273 1.00 54.91 175 LYS A N 1
ATOM 1361 C CA . LYS A 1 175 ? -11.306 3.991 56.519 1.00 54.91 175 LYS A CA 1
ATOM 1362 C C . LYS A 1 175 ? -10.301 4.279 57.637 1.00 54.91 175 LYS A C 1
ATOM 1364 O O . LYS A 1 175 ? -9.565 3.393 58.056 1.00 54.91 175 LYS A O 1
ATOM 1369 N N . LYS A 1 176 ? -10.335 5.502 58.170 1.00 55.22 176 LYS A N 1
ATOM 1370 C CA . LYS A 1 176 ? -9.639 5.888 59.405 1.00 55.22 176 LYS A CA 1
ATOM 1371 C C . LYS A 1 176 ? -10.128 5.006 60.562 1.00 55.22 176 LYS A C 1
ATOM 1373 O O . LYS A 1 176 ? -11.266 5.153 61.007 1.00 55.22 176 LYS A O 1
ATOM 1378 N N . GLN A 1 177 ? -9.280 4.096 61.040 1.00 58.44 177 GLN A N 1
ATOM 1379 C CA . GLN A 1 177 ? -9.454 3.452 62.342 1.00 58.44 177 GLN A CA 1
ATOM 1380 C C . GLN A 1 177 ? -9.186 4.490 63.436 1.00 58.44 177 GLN A C 1
ATOM 1382 O O . GLN A 1 177 ? -8.135 5.124 63.469 1.00 58.44 177 GLN A O 1
ATOM 1387 N N . LYS A 1 178 ? -10.188 4.694 64.291 1.00 57.00 178 LYS A N 1
ATOM 1388 C CA . LYS A 1 178 ? -10.145 5.544 65.481 1.00 57.00 178 LYS A CA 1
ATOM 1389 C C . LYS A 1 178 ? -9.635 4.667 66.631 1.00 57.00 178 LYS A C 1
ATOM 1391 O O . LYS A 1 178 ? -10.303 3.684 66.950 1.00 57.00 178 LYS A O 1
ATOM 1396 N N . ILE A 1 179 ? -8.476 4.997 67.195 1.00 56.69 179 ILE A N 1
ATOM 1397 C CA . ILE A 1 179 ? -8.014 4.524 68.510 1.00 56.69 179 ILE A CA 1
ATOM 1398 C C . ILE A 1 179 ? -7.993 5.745 69.420 1.00 56.69 179 ILE A C 1
ATOM 1400 O O . ILE A 1 179 ? -7.517 6.800 68.938 1.00 56.69 179 ILE A O 1
#